Protein AF-A0A2G5XAN6-F1 (afdb_monomer)

Sequence (71 aa):
MKNKIREVLPESQLHNRLKTRVSIGTTISTDVLASTKEYAKAEGMTLTNIFDIALTEFLAARGITVPNKPE

pLDDT: mean 75.72, std 21.25, range [36.22, 97.06]

Radius of gyration: 17.18 Å; Cα contacts (8 Å, |Δi|>4): 17; chains: 1; bounding box: 28×46×36 Å

Secondary structure (DSSP, 8-state):
-------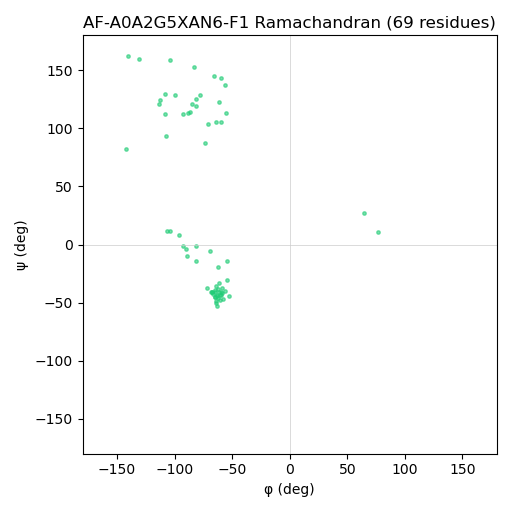---GGGGGGGGGS---------HHHHHHHHHHHHHHT--HHHHHHHHHHHHHHHTT--------

Solvent-accessible surface area (backbone atoms only — not comparable to full-atom values): 4846 Å² total; per-residue (Å²): 135,89,81,74,81,80,86,76,80,68,79,82,55,72,83,42,70,84,74,74,73,80,90,78,89,81,88,75,59,69,67,57,54,51,52,50,50,54,49,19,62,75,71,76,47,54,67,66,58,52,50,52,50,55,50,49,52,56,35,43,78,71,74,41,82,75,85,81,73,83,131

Mean predicted aligned error: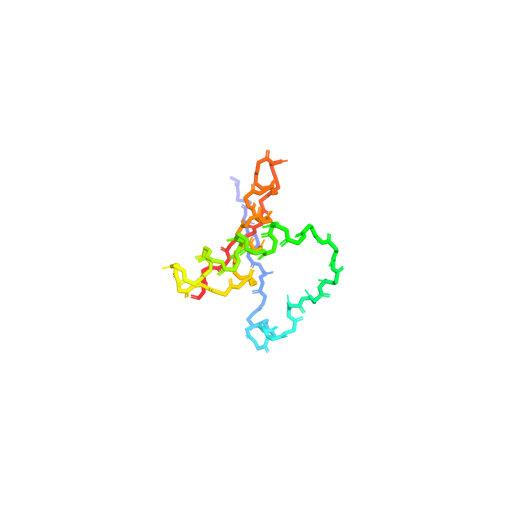 12.33 Å

Foldseek 3Di:
DDDDDPPDDDPVCPVCPVVPDDDDDDDDDPVVVVVLVVVCVVVVHDSVVVVVVVVQVVCVVVVHHDDDDDD

Structure (mmCIF, N/CA/C/O backbone):
data_AF-A0A2G5XAN6-F1
#
_entry.id   AF-A0A2G5XAN6-F1
#
loop_
_atom_site.group_PDB
_atom_site.id
_atom_site.type_symbol
_atom_site.label_atom_id
_atom_site.label_alt_id
_atom_site.label_comp_id
_atom_site.label_asym_id
_atom_site.label_entity_id
_atom_site.label_seq_id
_atom_site.pdbx_PDB_ins_code
_atom_site.Cartn_x
_atom_site.Cartn_y
_atom_site.Cartn_z
_atom_site.occupancy
_atom_site.B_iso_or_equiv
_atom_site.auth_seq_id
_atom_site.auth_comp_id
_atom_site.auth_asym_id
_atom_site.auth_atom_id
_atom_site.pdbx_PDB_model_num
ATOM 1 N N . MET A 1 1 ? 11.783 -32.529 -28.411 1.00 36.22 1 MET A N 1
ATOM 2 C CA . MET A 1 1 ? 12.940 -32.013 -27.644 1.00 36.22 1 MET A CA 1
ATOM 3 C C . MET A 1 1 ? 12.427 -31.480 -26.310 1.00 36.22 1 MET A C 1
ATOM 5 O O . MET A 1 1 ? 11.542 -30.639 -26.312 1.00 36.22 1 MET A O 1
ATOM 9 N N . LYS A 1 2 ? 12.882 -32.064 -25.192 1.00 41.28 2 LYS A N 1
ATOM 10 C CA . LYS A 1 2 ? 12.481 -31.733 -23.812 1.00 41.28 2 LYS A CA 1
ATOM 11 C C . LYS A 1 2 ? 13.345 -30.581 -23.292 1.00 41.28 2 LYS A C 1
ATOM 13 O O . LYS A 1 2 ? 14.511 -30.825 -23.013 1.00 41.28 2 LYS A O 1
ATOM 18 N N . ASN A 1 3 ? 12.762 -29.412 -23.041 1.00 45.72 3 ASN A N 1
ATOM 19 C CA . ASN A 1 3 ? 13.322 -28.456 -22.084 1.00 45.72 3 ASN A CA 1
ATOM 20 C C . ASN A 1 3 ? 12.422 -28.467 -20.850 1.00 45.72 3 ASN A C 1
ATOM 22 O O . ASN A 1 3 ? 11.375 -27.831 -20.806 1.00 45.72 3 ASN A O 1
ATOM 26 N N . LYS A 1 4 ? 12.811 -29.303 -19.882 1.00 44.31 4 LYS A N 1
ATOM 27 C CA . LYS A 1 4 ? 12.204 -29.366 -18.554 1.00 44.31 4 LYS A CA 1
ATOM 28 C C . LYS A 1 4 ? 12.402 -28.010 -17.879 1.00 44.31 4 LYS A C 1
ATOM 30 O O . LYS A 1 4 ? 13.542 -27.584 -17.705 1.00 44.31 4 LYS A O 1
ATOM 35 N N . ILE A 1 5 ? 11.307 -27.371 -17.481 1.00 48.00 5 ILE A N 1
ATOM 36 C CA . ILE A 1 5 ? 11.329 -26.298 -16.488 1.00 48.00 5 ILE A CA 1
ATOM 37 C C . ILE A 1 5 ? 12.005 -26.894 -15.249 1.00 48.00 5 ILE A C 1
ATOM 39 O O . ILE A 1 5 ? 11.515 -27.863 -14.671 1.00 48.00 5 ILE A O 1
ATOM 43 N N . ARG A 1 6 ? 13.193 -26.394 -14.903 1.00 44.12 6 ARG A N 1
ATOM 44 C CA . ARG A 1 6 ? 13.853 -26.726 -13.640 1.00 44.12 6 ARG A CA 1
ATOM 45 C C . ARG A 1 6 ? 13.098 -25.974 -12.544 1.00 44.12 6 ARG A C 1
ATOM 47 O O . ARG A 1 6 ? 13.444 -24.848 -12.208 1.00 44.12 6 ARG A O 1
ATOM 54 N N . GLU A 1 7 ? 12.047 -26.595 -12.022 1.00 53.78 7 GLU A N 1
ATOM 55 C CA . GLU A 1 7 ? 11.561 -26.312 -10.674 1.00 53.78 7 GLU A CA 1
ATOM 56 C C . GLU A 1 7 ? 12.694 -26.622 -9.700 1.00 53.78 7 GLU A C 1
ATOM 58 O O . GLU A 1 7 ? 13.033 -27.781 -9.470 1.00 53.78 7 GLU A O 1
ATOM 63 N N . VAL A 1 8 ? 13.322 -25.580 -9.163 1.00 50.00 8 VAL A N 1
ATOM 64 C CA . VAL A 1 8 ? 14.159 -25.703 -7.972 1.00 50.00 8 VAL A CA 1
ATOM 65 C C . VAL A 1 8 ? 13.951 -24.454 -7.128 1.00 50.00 8 VAL A C 1
ATOM 67 O O . VAL A 1 8 ? 14.737 -23.512 -7.169 1.00 50.00 8 VAL A O 1
ATOM 70 N N . LEU A 1 9 ? 12.883 -24.445 -6.338 1.00 46.78 9 LEU A N 1
ATOM 71 C CA . LEU A 1 9 ? 12.970 -23.806 -5.032 1.00 46.78 9 LEU A CA 1
ATOM 72 C C . LEU A 1 9 ? 12.969 -24.935 -3.998 1.00 46.78 9 LEU A C 1
ATOM 74 O O . LEU A 1 9 ? 11.972 -25.647 -3.901 1.00 46.78 9 LEU A O 1
ATOM 78 N N . PRO A 1 10 ? 14.088 -25.161 -3.286 1.00 48.22 10 PRO A N 1
ATOM 79 C CA . PRO A 1 10 ? 14.177 -26.235 -2.310 1.00 48.22 10 PRO A CA 1
ATOM 80 C C . PRO A 1 10 ? 13.220 -25.984 -1.137 1.00 48.2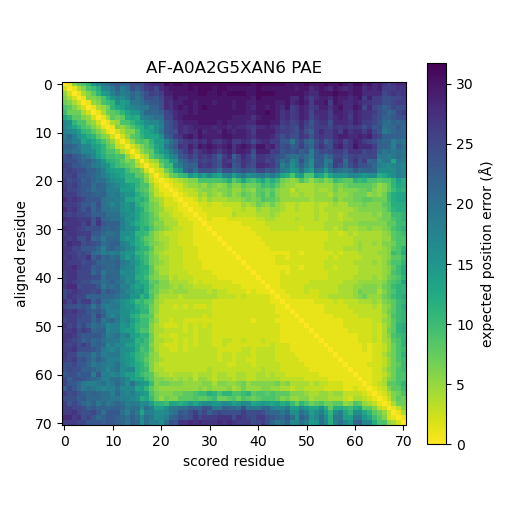2 10 PRO A C 1
ATOM 82 O O . PRO A 1 10 ? 13.040 -24.848 -0.690 1.00 48.22 10 PRO A O 1
ATOM 85 N N . GLU A 1 11 ? 12.660 -27.073 -0.605 1.00 51.72 11 GLU A N 1
ATOM 86 C CA . GLU A 1 11 ? 11.731 -27.114 0.539 1.00 51.72 11 GLU A CA 1
ATOM 87 C C . GLU A 1 11 ? 12.271 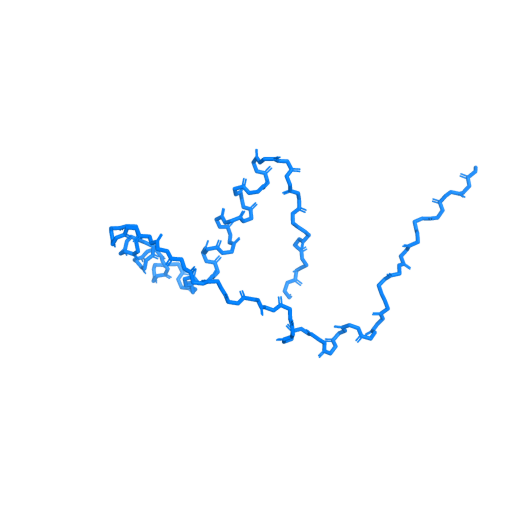-26.418 1.808 1.00 51.72 11 GLU A C 1
ATOM 89 O O . GLU A 1 11 ? 11.511 -26.070 2.711 1.00 51.72 11 GLU A O 1
ATOM 94 N N . SER A 1 12 ? 13.575 -26.120 1.869 1.00 47.81 12 SER A N 1
ATOM 95 C CA . SER A 1 12 ? 14.227 -25.445 2.997 1.00 47.81 12 SER A CA 1
ATOM 96 C C . SER A 1 12 ? 13.851 -23.965 3.181 1.00 47.81 12 SER A C 1
ATOM 98 O O . SER A 1 12 ? 14.238 -23.356 4.178 1.00 47.81 12 SER A O 1
ATOM 100 N N . GLN A 1 13 ? 13.077 -23.371 2.268 1.00 48.91 13 GLN A N 1
ATOM 101 C CA . GLN A 1 13 ? 12.619 -21.976 2.360 1.00 48.91 13 GLN A CA 1
ATOM 102 C C . GLN A 1 13 ? 11.282 -21.812 3.111 1.00 48.91 13 GLN A C 1
ATOM 104 O O . GLN A 1 13 ? 10.912 -20.686 3.446 1.00 48.91 13 GLN A O 1
ATOM 109 N N . LEU A 1 14 ? 10.570 -22.903 3.429 1.00 46.97 14 LEU A N 1
ATOM 110 C CA . LEU A 1 14 ? 9.284 -22.854 4.147 1.00 46.97 14 LEU A CA 1
ATOM 111 C C . LEU A 1 14 ? 9.406 -22.243 5.555 1.00 46.97 14 LEU A C 1
ATOM 113 O O . LEU A 1 14 ? 8.525 -21.504 5.988 1.00 46.97 14 LEU A O 1
ATOM 117 N N . HIS A 1 15 ? 10.539 -22.454 6.231 1.00 44.00 15 HIS A N 1
ATOM 118 C CA . HIS A 1 15 ? 10.812 -21.906 7.565 1.00 44.00 15 HIS A CA 1
ATOM 119 C C . HIS A 1 15 ? 11.300 -20.440 7.563 1.00 44.00 15 HIS A C 1
ATOM 121 O O . HIS A 1 15 ? 11.498 -19.858 8.626 1.00 44.00 15 HIS A O 1
ATOM 127 N N . ASN A 1 16 ? 11.466 -19.809 6.391 1.00 45.00 16 ASN A N 1
ATOM 128 C CA . ASN A 1 16 ? 11.988 -18.441 6.250 1.00 45.00 16 ASN A CA 1
ATOM 129 C C . ASN A 1 16 ? 10.911 -17.380 5.946 1.00 45.00 16 ASN A C 1
ATOM 131 O O . ASN A 1 16 ? 11.263 -16.243 5.641 1.00 45.00 16 ASN A O 1
ATOM 135 N N . ARG A 1 17 ? 9.612 -17.699 6.068 1.00 45.44 17 ARG A N 1
ATOM 136 C CA . ARG A 1 17 ? 8.501 -16.747 5.821 1.00 45.44 17 ARG A CA 1
ATOM 137 C C . ARG A 1 17 ? 8.599 -15.445 6.638 1.00 45.44 17 ARG A C 1
ATOM 139 O O . ARG A 1 17 ? 8.179 -14.397 6.164 1.00 45.44 17 ARG A O 1
ATOM 146 N N . LEU A 1 18 ? 9.190 -15.486 7.836 1.00 47.12 18 LEU A N 1
ATOM 147 C CA . LEU A 1 18 ? 9.416 -14.298 8.675 1.00 47.12 18 LEU A CA 1
ATOM 148 C C . LEU A 1 18 ? 10.659 -13.475 8.272 1.00 47.12 18 LEU A C 1
ATOM 150 O O . LEU A 1 18 ? 10.784 -12.334 8.704 1.00 47.12 18 LEU A O 1
ATOM 154 N N . LYS A 1 19 ? 11.567 -14.011 7.439 1.00 50.66 19 LYS A N 1
ATOM 155 C CA . LYS A 1 19 ? 12.801 -13.324 7.000 1.00 50.66 19 LYS A CA 1
ATOM 156 C C . LYS A 1 19 ? 12.662 -12.543 5.687 1.00 50.66 19 LYS A C 1
ATOM 158 O O . LYS A 1 19 ? 13.635 -11.937 5.254 1.00 50.66 19 LYS A O 1
ATOM 163 N N . THR A 1 20 ? 11.498 -12.552 5.038 1.00 63.28 20 THR A N 1
ATOM 164 C CA . THR A 1 20 ? 11.315 -11.959 3.697 1.00 63.28 20 THR A CA 1
ATOM 165 C C . THR A 1 20 ? 10.540 -10.641 3.691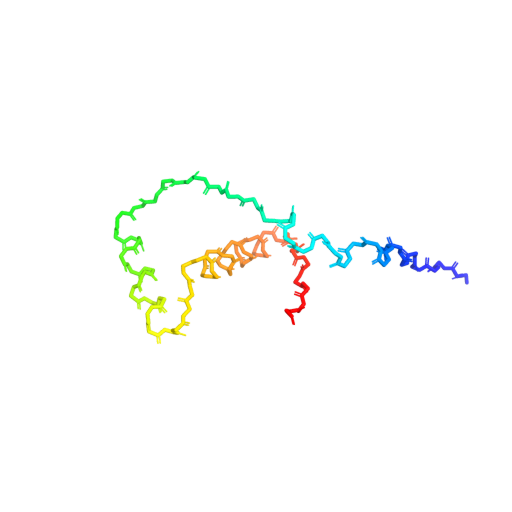 1.00 63.28 20 THR A C 1
ATOM 167 O O . THR A 1 20 ? 10.146 -10.182 2.623 1.00 63.28 20 THR A O 1
ATOM 170 N N . ARG A 1 21 ? 10.297 -10.021 4.853 1.00 66.69 21 ARG A N 1
ATOM 171 C CA . ARG A 1 21 ? 9.698 -8.680 4.936 1.00 66.69 21 ARG A CA 1
ATOM 172 C C . ARG A 1 21 ? 10.787 -7.636 5.167 1.00 66.69 21 ARG A C 1
ATOM 174 O O . ARG A 1 21 ? 11.595 -7.780 6.080 1.00 66.69 21 ARG A O 1
ATOM 181 N N . VAL A 1 22 ? 10.790 -6.589 4.346 1.00 76.44 22 VAL A N 1
ATOM 182 C CA . VAL A 1 22 ? 11.671 -5.425 4.494 1.00 76.44 22 VAL A CA 1
ATOM 183 C C . VAL A 1 22 ? 10.802 -4.224 4.840 1.00 76.44 22 VAL A C 1
ATOM 185 O O . VAL A 1 22 ? 9.867 -3.907 4.109 1.00 76.44 22 VAL A O 1
ATOM 188 N N . SER A 1 23 ? 11.101 -3.559 5.954 1.00 81.56 23 SER A N 1
ATOM 189 C CA . SER A 1 23 ? 10.440 -2.305 6.319 1.00 81.56 23 SER A CA 1
ATOM 190 C C . SER A 1 23 ? 11.086 -1.153 5.564 1.00 81.56 23 SER A C 1
ATOM 192 O O . SER A 1 23 ? 12.295 -0.947 5.662 1.00 81.56 23 SER A O 1
ATOM 194 N N . ILE A 1 24 ? 10.278 -0.384 4.839 1.00 81.69 24 ILE A N 1
ATOM 195 C CA . ILE A 1 24 ? 10.732 0.803 4.115 1.00 81.69 24 ILE A CA 1
ATOM 196 C C . ILE A 1 24 ? 10.093 2.027 4.768 1.00 81.69 24 ILE A C 1
ATOM 198 O O . ILE A 1 24 ? 8.870 2.134 4.839 1.00 81.69 24 ILE A O 1
ATOM 202 N N . GLY A 1 25 ? 10.923 2.947 5.260 1.00 88.81 25 GLY A N 1
ATOM 203 C CA . GLY A 1 25 ? 10.469 4.272 5.676 1.00 88.81 25 GLY A CA 1
ATOM 204 C C . GLY A 1 25 ? 10.255 5.152 4.449 1.00 88.81 25 GLY A C 1
ATOM 205 O O . GLY A 1 25 ? 11.144 5.253 3.607 1.00 88.81 25 GLY A O 1
ATOM 206 N N . THR A 1 26 ? 9.087 5.779 4.336 1.00 87.69 26 THR A N 1
ATOM 207 C CA . THR A 1 26 ? 8.765 6.700 3.239 1.00 87.69 26 THR A CA 1
ATOM 208 C C . THR A 1 26 ? 7.976 7.899 3.753 1.00 87.69 26 THR A C 1
ATOM 210 O O . THR A 1 26 ? 7.395 7.855 4.839 1.00 87.69 26 THR A O 1
ATOM 213 N N . THR A 1 27 ? 7.947 8.962 2.958 1.00 92.62 27 THR A N 1
ATOM 214 C CA . THR A 1 27 ? 7.164 10.168 3.224 1.00 92.62 27 THR A CA 1
ATOM 215 C C . THR A 1 27 ? 5.993 10.212 2.254 1.00 92.62 27 THR A C 1
ATOM 217 O O . THR A 1 27 ? 6.181 10.091 1.046 1.00 92.62 27 THR A O 1
ATOM 220 N N . ILE A 1 28 ? 4.786 10.415 2.776 1.00 90.81 28 ILE A N 1
ATOM 221 C CA . ILE A 1 28 ? 3.566 10.600 1.984 1.00 90.81 28 ILE A CA 1
ATOM 222 C C . ILE A 1 28 ? 2.807 11.832 2.475 1.00 90.81 28 ILE A C 1
ATOM 224 O O . ILE A 1 28 ? 3.006 12.277 3.606 1.00 90.81 28 ILE A O 1
ATOM 228 N N . SER A 1 29 ? 1.930 12.375 1.628 1.00 96.25 29 SER A N 1
ATOM 229 C CA . SER A 1 29 ? 1.014 13.450 2.027 1.00 96.25 29 SER A CA 1
ATOM 230 C C . SER A 1 29 ? 0.109 13.000 3.180 1.00 96.25 29 SER A C 1
ATOM 232 O O . SER A 1 29 ? -0.344 11.851 3.220 1.00 96.25 29 SER A O 1
ATOM 234 N N . THR A 1 30 ? -0.184 13.922 4.098 1.00 95.38 30 THR A N 1
ATOM 235 C CA . THR A 1 30 ? -1.108 13.701 5.218 1.00 95.38 30 THR A CA 1
ATOM 236 C C . THR A 1 30 ? -2.505 13.319 4.746 1.00 95.38 30 THR A C 1
ATOM 238 O O . THR A 1 30 ? -3.122 12.441 5.344 1.00 95.38 30 THR A O 1
ATOM 241 N N . ASP A 1 31 ? -2.973 13.910 3.647 1.00 97.06 31 ASP A N 1
ATOM 242 C CA . ASP A 1 31 ? -4.322 13.680 3.118 1.00 97.06 31 ASP A CA 1
ATOM 243 C C . ASP A 1 31 ? -4.444 12.283 2.506 1.00 97.06 31 ASP A C 1
ATOM 245 O O . ASP A 1 31 ? -5.450 11.592 2.682 1.00 97.06 31 ASP A O 1
ATOM 249 N N . VAL A 1 32 ? -3.369 11.831 1.849 1.00 94.31 32 VAL A N 1
ATOM 250 C CA . VAL A 1 32 ? -3.261 10.462 1.335 1.00 94.31 32 VAL A CA 1
ATOM 251 C C . VAL A 1 32 ? -3.270 9.484 2.503 1.00 94.31 32 VAL A C 1
ATOM 253 O O . VAL A 1 32 ? -4.065 8.552 2.503 1.00 94.31 32 VAL A O 1
ATOM 256 N N . LEU A 1 33 ? -2.460 9.721 3.542 1.00 94.44 33 LEU A N 1
ATOM 257 C CA . LEU A 1 33 ? -2.447 8.859 4.725 1.00 94.44 33 LEU A CA 1
ATOM 258 C C . LEU A 1 33 ? -3.825 8.783 5.404 1.00 94.44 33 LEU A C 1
ATOM 260 O O . LEU A 1 33 ? -4.224 7.702 5.837 1.00 94.44 33 LEU A O 1
ATOM 264 N N . ALA A 1 34 ? -4.534 9.909 5.521 1.00 96.12 34 ALA A N 1
ATOM 265 C CA . ALA A 1 34 ? -5.865 9.964 6.120 1.00 96.12 34 ALA A CA 1
ATOM 266 C C . ALA A 1 34 ? -6.880 9.152 5.303 1.00 96.12 34 ALA A C 1
ATOM 268 O O . ALA A 1 34 ? -7.520 8.253 5.845 1.00 96.12 34 ALA A O 1
ATOM 269 N N . SER A 1 35 ? -6.932 9.386 3.991 1.00 96.25 35 SER A N 1
ATOM 270 C CA . SER A 1 35 ? -7.838 8.676 3.080 1.00 96.25 35 SER A CA 1
ATOM 271 C C . SER A 1 35 ? -7.567 7.168 3.074 1.00 96.25 35 SER A C 1
ATOM 273 O O . SER A 1 35 ? -8.490 6.361 3.179 1.00 96.25 35 SER A O 1
ATOM 275 N N . THR A 1 36 ? -6.293 6.760 3.046 1.00 94.44 36 THR A N 1
ATOM 276 C CA . THR A 1 36 ? -5.912 5.341 3.096 1.00 94.44 36 THR A CA 1
ATOM 277 C C . THR A 1 36 ? -6.316 4.688 4.420 1.00 94.44 36 THR A C 1
ATOM 279 O O . THR A 1 36 ? -6.714 3.526 4.428 1.00 94.44 36 THR A O 1
ATOM 282 N N . LYS A 1 37 ? -6.255 5.410 5.549 1.00 95.50 37 LYS A N 1
ATOM 283 C CA . LYS A 1 37 ? -6.717 4.900 6.854 1.00 95.50 37 LYS A CA 1
ATOM 284 C C . LYS A 1 37 ? -8.227 4.700 6.902 1.00 95.50 37 LYS A C 1
ATOM 286 O O . LYS A 1 37 ? -8.682 3.716 7.481 1.00 95.50 37 LYS A O 1
ATOM 291 N N . GLU A 1 38 ? -8.995 5.619 6.329 1.00 96.56 38 GLU A N 1
ATOM 292 C CA . GLU A 1 38 ? -10.451 5.488 6.257 1.00 96.56 38 GLU A CA 1
ATOM 293 C C . GLU A 1 38 ? -10.849 4.294 5.391 1.00 96.56 38 GLU A C 1
ATOM 295 O O . GLU A 1 38 ? -11.652 3.467 5.825 1.00 96.56 38 GLU A O 1
ATOM 300 N N . TYR A 1 39 ? -10.203 4.142 4.233 1.00 94.94 39 TYR A N 1
ATOM 301 C CA . TYR A 1 39 ? -10.394 2.990 3.358 1.00 94.94 39 TYR A CA 1
ATOM 302 C C . TYR A 1 39 ? -10.019 1.669 4.048 1.00 94.94 39 TYR A C 1
ATOM 304 O O . TYR A 1 39 ? -10.816 0.736 4.076 1.00 94.94 39 TYR A O 1
ATOM 312 N N . ALA A 1 40 ? -8.856 1.612 4.710 1.00 95.19 40 ALA A N 1
ATOM 313 C CA . ALA A 1 40 ? -8.424 0.453 5.498 1.00 95.19 40 ALA A CA 1
ATOM 314 C C . ALA A 1 40 ? -9.470 0.020 6.525 1.00 95.19 40 ALA A C 1
ATOM 316 O O . ALA A 1 40 ? -9.762 -1.166 6.672 1.00 95.19 40 ALA A O 1
ATOM 317 N N . LYS A 1 41 ? -10.053 0.994 7.229 1.00 95.25 41 LYS A N 1
ATOM 318 C CA . LYS A 1 41 ? -11.082 0.743 8.232 1.00 95.25 41 LYS A CA 1
ATOM 319 C C . LYS A 1 41 ? -12.379 0.231 7.604 1.00 95.25 41 LYS A C 1
ATOM 321 O O . LYS A 1 41 ? -12.996 -0.654 8.190 1.00 95.25 41 LYS A O 1
ATOM 326 N N . ALA A 1 42 ? -12.787 0.783 6.462 1.00 95.44 42 ALA A N 1
ATOM 327 C CA . ALA A 1 42 ? -13.997 0.367 5.757 1.00 95.44 42 ALA A CA 1
ATOM 328 C C . ALA A 1 42 ? -13.900 -1.081 5.249 1.00 95.44 42 ALA A C 1
ATOM 330 O O . ALA A 1 42 ? -14.845 -1.846 5.410 1.00 95.44 42 ALA A O 1
ATOM 331 N N . GLU A 1 43 ? -12.735 -1.468 4.728 1.00 93.25 43 GLU A N 1
ATOM 332 C CA . GLU A 1 43 ? -12.495 -2.796 4.147 1.00 93.25 43 GLU A CA 1
ATOM 333 C C . GLU A 1 43 ? -11.994 -3.838 5.165 1.00 93.25 43 GLU A C 1
ATOM 335 O O . GLU A 1 43 ? -11.782 -5.001 4.827 1.00 93.25 43 GLU A O 1
ATOM 340 N N . GLY A 1 44 ? -11.758 -3.446 6.424 1.00 94.56 44 GLY A N 1
ATOM 341 C CA . GLY A 1 44 ? -11.186 -4.339 7.438 1.00 94.56 44 GLY A CA 1
ATOM 342 C C .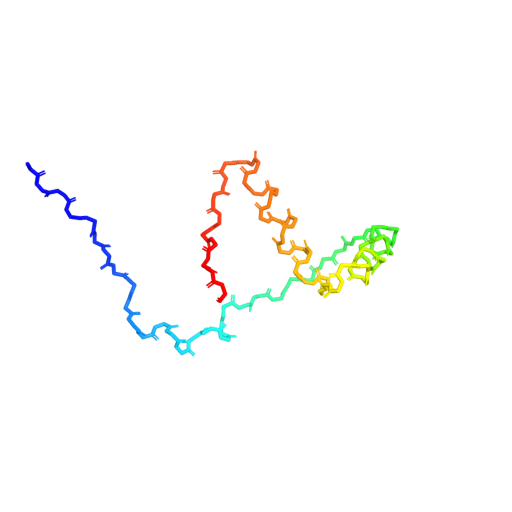 GLY A 1 44 ? -9.752 -4.787 7.121 1.00 94.56 44 GLY A C 1
ATOM 343 O O . GLY A 1 44 ? -9.327 -5.863 7.541 1.00 94.56 44 GLY A O 1
ATOM 344 N N . MET A 1 45 ? -8.999 -3.972 6.380 1.00 92.00 45 MET A N 1
ATOM 345 C CA . MET A 1 45 ? -7.638 -4.263 5.929 1.00 92.00 45 MET A CA 1
ATOM 346 C C . MET A 1 45 ? -6.591 -3.501 6.746 1.00 92.00 45 MET A C 1
ATOM 348 O O . MET A 1 45 ? -6.860 -2.463 7.350 1.00 92.00 45 MET A O 1
ATOM 352 N N . THR A 1 46 ? -5.350 -3.989 6.742 1.00 90.94 46 THR A N 1
ATOM 353 C CA . THR A 1 46 ? -4.223 -3.228 7.299 1.00 90.94 46 THR A CA 1
ATOM 354 C C . THR A 1 46 ? -3.683 -2.236 6.267 1.00 90.94 46 THR A C 1
ATOM 356 O O . THR A 1 46 ? -3.747 -2.481 5.062 1.00 90.94 46 THR A O 1
ATOM 359 N N . LEU A 1 47 ? -3.084 -1.133 6.733 1.00 90.62 47 LEU A N 1
ATOM 360 C CA . LEU A 1 47 ? -2.397 -0.184 5.848 1.00 90.62 47 LEU A CA 1
ATOM 361 C C . LEU A 1 47 ? -1.313 -0.869 5.010 1.00 90.62 47 LEU A C 1
ATOM 363 O O . LEU A 1 47 ? -1.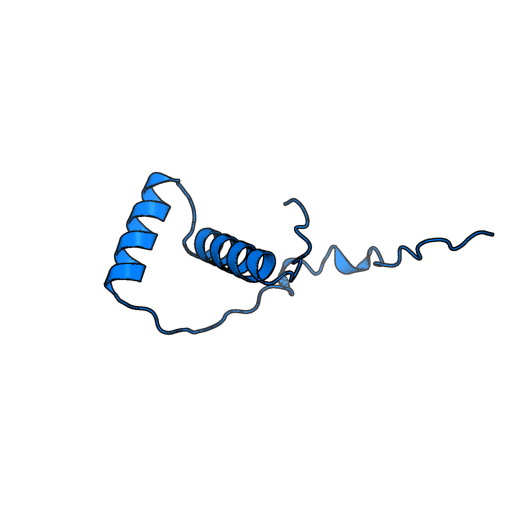176 -0.567 3.830 1.00 90.62 47 LEU A O 1
ATOM 367 N N . THR A 1 48 ? -0.569 -1.803 5.609 1.00 89.12 48 THR A N 1
ATOM 368 C CA . THR A 1 48 ? 0.467 -2.577 4.915 1.00 89.12 48 THR A CA 1
ATOM 369 C C . THR A 1 48 ? -0.109 -3.328 3.721 1.00 89.12 48 THR A C 1
ATOM 371 O O . THR A 1 48 ? 0.430 -3.192 2.631 1.00 89.12 48 THR A O 1
ATOM 374 N N . ASN A 1 49 ? -1.241 -4.019 3.887 1.00 89.19 49 ASN A N 1
ATOM 375 C CA . ASN A 1 49 ? -1.869 -4.753 2.787 1.00 89.19 49 ASN A CA 1
ATOM 376 C C . ASN A 1 49 ? -2.295 -3.817 1.647 1.00 89.19 49 ASN A C 1
ATOM 378 O O . ASN A 1 49 ? -2.131 -4.163 0.483 1.00 89.19 49 ASN A O 1
ATOM 382 N N . ILE A 1 50 ? -2.801 -2.621 1.964 1.00 92.06 50 ILE A N 1
ATOM 383 C CA . ILE A 1 50 ? -3.162 -1.637 0.932 1.00 92.06 50 ILE A CA 1
ATOM 384 C C . ILE A 1 50 ? -1.925 -1.170 0.169 1.00 92.06 50 ILE A C 1
ATOM 386 O O . ILE A 1 50 ? -1.958 -1.100 -1.057 1.00 92.06 50 ILE A O 1
ATOM 390 N N . PHE A 1 51 ? -0.831 -0.862 0.870 1.00 90.19 51 PHE A N 1
ATOM 391 C CA . PHE A 1 51 ? 0.412 -0.460 0.212 1.00 90.19 51 PHE A CA 1
ATOM 392 C C . PHE A 1 51 ? 1.007 -1.588 -0.633 1.00 90.19 51 PHE A C 1
ATOM 394 O O . PHE A 1 51 ? 1.472 -1.316 -1.738 1.00 90.19 51 PHE A O 1
ATOM 401 N N . ASP A 1 52 ? 0.945 -2.835 -0.164 1.00 88.44 52 ASP A N 1
ATOM 402 C CA . ASP A 1 52 ? 1.408 -4.002 -0.919 1.00 88.44 52 ASP A CA 1
ATOM 403 C C . ASP A 1 52 ? 0.592 -4.187 -2.207 1.00 88.44 52 ASP A C 1
ATOM 405 O O . ASP A 1 52 ? 1.169 -4.385 -3.280 1.00 88.44 52 ASP A O 1
ATOM 409 N N . ILE A 1 53 ? -0.738 -4.052 -2.134 1.00 90.31 53 ILE A N 1
ATOM 410 C CA . ILE A 1 53 ? -1.628 -4.113 -3.304 1.00 90.31 53 ILE A CA 1
ATOM 411 C C . ILE A 1 53 ? -1.320 -2.969 -4.267 1.00 90.31 53 ILE A C 1
ATOM 413 O O . ILE A 1 53 ? -1.023 -3.220 -5.433 1.00 90.31 53 ILE A O 1
ATOM 417 N N . ALA A 1 54 ? -1.309 -1.726 -3.780 1.00 91.12 54 ALA A N 1
ATOM 418 C CA . ALA A 1 54 ? -1.071 -0.549 -4.609 1.00 91.12 54 ALA A CA 1
ATOM 419 C C . ALA A 1 54 ? 0.296 -0.602 -5.309 1.00 91.12 54 ALA A C 1
ATOM 421 O O . ALA A 1 54 ? 0.410 -0.271 -6.490 1.00 91.12 54 ALA A O 1
ATOM 422 N N . LEU A 1 55 ? 1.341 -1.049 -4.606 1.00 90.38 55 LEU A N 1
ATOM 423 C CA . LEU A 1 55 ? 2.671 -1.211 -5.186 1.00 90.38 55 LEU A CA 1
ATOM 424 C C . LEU A 1 55 ? 2.699 -2.344 -6.218 1.00 90.38 55 LEU A C 1
ATOM 426 O O . LEU A 1 55 ? 3.303 -2.186 -7.278 1.00 90.38 55 LEU A O 1
ATOM 430 N N . THR A 1 56 ? 2.026 -3.461 -5.940 1.00 90.06 56 THR A N 1
ATOM 431 C CA . THR A 1 56 ? 1.922 -4.585 -6.879 1.00 90.06 56 THR A CA 1
ATOM 432 C C . THR A 1 56 ? 1.202 -4.173 -8.160 1.00 90.06 56 THR A C 1
ATOM 434 O O . THR A 1 56 ? 1.702 -4.441 -9.252 1.00 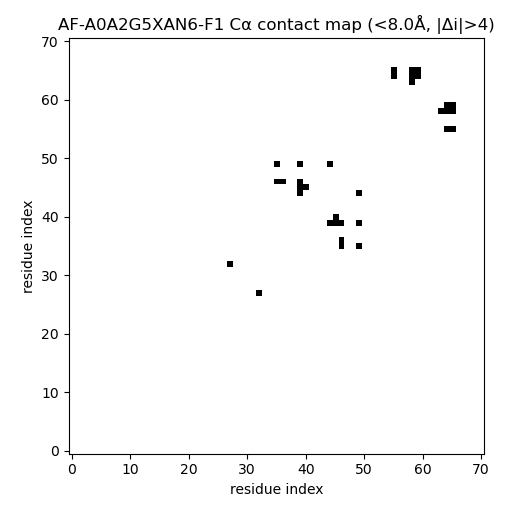90.06 56 THR A O 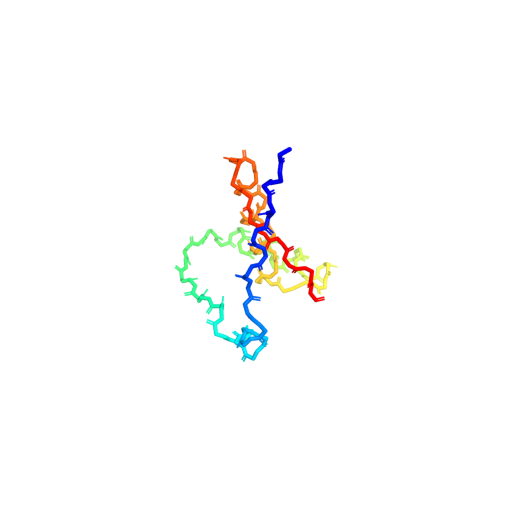1
ATOM 437 N N . GLU A 1 57 ? 0.077 -3.466 -8.052 1.00 91.31 57 GLU A N 1
ATOM 438 C CA . GLU A 1 57 ? -0.673 -2.946 -9.200 1.00 91.31 57 GLU A CA 1
ATOM 439 C C . GLU A 1 57 ? 0.140 -1.924 -9.998 1.00 91.31 57 GLU A C 1
ATOM 441 O O . GLU A 1 57 ? 0.198 -1.994 -11.229 1.00 91.31 57 GLU A O 1
ATOM 446 N N . PHE A 1 58 ? 0.835 -1.013 -9.311 1.00 92.38 58 PHE A N 1
ATOM 447 C CA . PHE A 1 58 ? 1.715 -0.040 -9.954 1.00 92.38 58 PHE A CA 1
ATOM 448 C C . PHE A 1 58 ? 2.835 -0.720 -10.756 1.00 92.38 58 PHE A C 1
ATOM 450 O O . PHE A 1 58 ? 3.117 -0.327 -11.890 1.00 92.38 58 PHE A O 1
ATOM 457 N N . LEU A 1 59 ? 3.465 -1.755 -10.192 1.00 91.75 59 LEU A N 1
ATOM 458 C CA . LEU A 1 59 ? 4.501 -2.537 -10.870 1.00 91.75 59 LEU A CA 1
ATOM 459 C C . LEU A 1 59 ? 3.929 -3.329 -12.053 1.00 91.75 59 LEU A C 1
ATOM 461 O O . LEU A 1 59 ? 4.521 -3.316 -13.136 1.00 91.75 59 LEU A O 1
ATOM 465 N N . ALA A 1 60 ? 2.755 -3.943 -11.893 1.00 89.88 60 ALA A N 1
ATOM 466 C CA . ALA A 1 60 ? 2.077 -4.680 -12.957 1.00 89.88 60 ALA A CA 1
ATOM 467 C C . ALA A 1 60 ? 1.736 -3.774 -14.151 1.00 89.88 60 ALA A C 1
ATOM 469 O O . ALA A 1 60 ? 1.990 -4.147 -15.297 1.00 89.88 60 ALA A O 1
ATOM 470 N N . ALA A 1 61 ? 1.273 -2.545 -13.898 1.00 92.69 61 ALA A N 1
ATOM 471 C CA . ALA A 1 61 ? 1.031 -1.539 -14.935 1.00 92.69 61 ALA A CA 1
ATOM 472 C C . ALA A 1 61 ? 2.307 -1.135 -15.703 1.00 92.69 61 ALA A C 1
ATOM 474 O O . ALA A 1 61 ? 2.231 -0.611 -16.814 1.00 92.69 61 ALA A O 1
ATOM 475 N N . ARG A 1 62 ? 3.494 -1.396 -15.139 1.00 94.19 62 ARG A N 1
ATOM 476 C CA . ARG A 1 62 ? 4.805 -1.212 -15.785 1.00 94.19 62 ARG A CA 1
ATOM 477 C C . ARG A 1 62 ? 5.364 -2.496 -16.408 1.00 94.19 62 ARG A C 1
ATOM 479 O O . ARG A 1 62 ? 6.512 -2.503 -16.842 1.00 94.19 62 ARG A O 1
ATOM 486 N N . GLY A 1 63 ? 4.578 -3.571 -16.454 1.00 92.94 63 GLY A N 1
ATOM 487 C CA . GLY A 1 63 ? 4.993 -4.874 -16.977 1.00 92.94 63 GLY A CA 1
ATOM 488 C C . GLY A 1 63 ? 5.881 -5.678 -16.023 1.00 92.94 63 GLY A C 1
ATOM 489 O O . GLY A 1 63 ? 6.446 -6.694 -16.424 1.00 92.94 63 GLY A O 1
ATOM 490 N N . ILE A 1 64 ? 6.018 -5.251 -14.765 1.00 90.94 64 ILE A N 1
ATOM 491 C CA . ILE A 1 64 ? 6.796 -5.960 -13.749 1.00 90.94 64 ILE A CA 1
ATOM 492 C C . ILE A 1 64 ? 5.849 -6.895 -12.999 1.00 90.94 64 ILE A C 1
ATOM 494 O O . ILE A 1 64 ? 4.965 -6.454 -12.270 1.00 90.94 64 ILE A O 1
ATOM 498 N N . THR A 1 65 ? 6.035 -8.203 -13.172 1.00 82.50 65 THR A N 1
ATOM 499 C CA . THR A 1 65 ? 5.233 -9.205 -12.460 1.00 82.50 65 THR A CA 1
ATOM 500 C C . THR A 1 65 ? 5.886 -9.530 -11.123 1.00 82.50 65 THR A C 1
ATOM 502 O O . THR A 1 65 ? 6.966 -10.120 -11.084 1.00 82.50 65 THR A O 1
ATOM 505 N N . VAL A 1 66 ? 5.224 -9.169 -10.023 1.00 78.31 66 VAL A N 1
ATOM 506 C CA . VAL A 1 66 ? 5.576 -9.670 -8.691 1.00 78.31 66 VAL A CA 1
ATOM 507 C C . VAL A 1 66 ? 4.876 -11.022 -8.518 1.00 78.31 66 VAL A C 1
ATOM 509 O O . VAL A 1 66 ? 3.653 -11.079 -8.653 1.00 78.31 66 VAL A O 1
ATOM 512 N N . PRO A 1 67 ? 5.602 -12.128 -8.271 1.00 69.81 67 PRO A N 1
ATOM 513 C CA . PRO A 1 67 ? 4.970 -13.421 -8.064 1.00 69.81 67 PRO A CA 1
ATOM 514 C C . PRO A 1 67 ? 4.113 -13.367 -6.797 1.00 69.81 67 PRO A C 1
ATOM 516 O O . PRO A 1 67 ? 4.638 -13.389 -5.684 1.00 69.81 67 PRO A O 1
ATOM 519 N N . ASN A 1 68 ? 2.794 -13.315 -6.971 1.00 53.97 68 ASN A N 1
ATOM 520 C CA . ASN A 1 68 ? 1.852 -13.489 -5.876 1.00 53.97 68 ASN A CA 1
ATOM 521 C C . ASN A 1 68 ? 1.898 -14.966 -5.470 1.00 53.97 68 ASN A C 1
ATOM 523 O O . ASN A 1 68 ? 1.390 -15.828 -6.189 1.00 53.97 68 ASN A O 1
ATOM 527 N N . LYS A 1 69 ? 2.554 -15.289 -4.350 1.00 48.00 69 LYS A N 1
ATOM 528 C CA . LYS A 1 69 ? 2.335 -16.592 -3.717 1.00 48.00 69 LYS A CA 1
ATOM 529 C C . LYS A 1 69 ? 1.053 -16.473 -2.892 1.00 48.00 69 LYS A C 1
ATOM 531 O O . LYS A 1 69 ? 1.038 -15.622 -2.006 1.00 48.00 69 LYS A O 1
ATOM 536 N N . PRO A 1 70 ? 0.009 -17.270 -3.184 1.00 38.97 70 PRO A N 1
ATOM 537 C CA . PRO A 1 70 ? -1.220 -17.254 -2.399 1.00 38.97 70 PRO A CA 1
ATOM 538 C C . PRO A 1 70 ? -0.888 -17.534 -0.927 1.00 38.97 70 PRO A C 1
ATOM 540 O O . PRO A 1 70 ? -0.007 -18.352 -0.638 1.00 38.97 70 PRO A O 1
ATOM 543 N N . GLU A 1 71 ? -1.528 -16.771 -0.039 1.00 43.81 71 GLU A N 1
ATOM 544 C CA . GLU A 1 71 ? -1.323 -16.796 1.417 1.00 43.81 71 GLU A CA 1
ATOM 545 C C . GLU A 1 71 ? -1.566 -18.177 2.040 1.00 43.81 71 GLU A C 1
ATOM 547 O O . GLU A 1 71 ? -2.536 -18.857 1.637 1.00 43.81 71 GLU A O 1
#